Protein AF-A0A0A9DBC8-F1 (afdb_monomer)

Structure (mmCIF, N/CA/C/O backbone):
data_AF-A0A0A9DBC8-F1
#
_entry.id   AF-A0A0A9DBC8-F1
#
loop_
_atom_site.group_PDB
_atom_site.id
_atom_site.type_symbol
_atom_site.label_atom_id
_atom_site.label_alt_id
_atom_site.label_comp_id
_atom_site.label_asym_id
_atom_site.label_entity_id
_atom_site.label_seq_id
_atom_site.pdbx_PDB_ins_code
_atom_site.Cartn_x
_atom_site.Cartn_y
_atom_site.Cartn_z
_atom_site.occupancy
_atom_site.B_iso_or_equiv
_atom_site.auth_seq_id
_atom_site.auth_comp_id
_atom_site.auth_asym_id
_atom_site.auth_atom_id
_atom_site.pdbx_PDB_model_num
ATOM 1 N N . MET A 1 1 ? 19.140 -1.029 6.550 1.00 64.19 1 MET A N 1
ATOM 2 C CA . MET A 1 1 ? 18.968 0.110 7.485 1.00 64.19 1 MET A CA 1
ATOM 3 C C . MET A 1 1 ? 17.559 0.188 8.074 1.00 64.19 1 MET A C 1
ATOM 5 O O . MET A 1 1 ? 17.455 0.445 9.262 1.00 64.19 1 MET A O 1
ATOM 9 N N . PHE A 1 2 ? 16.483 -0.021 7.298 1.00 82.56 2 PHE A N 1
ATOM 10 C CA . PHE A 1 2 ? 15.115 -0.041 7.849 1.00 82.56 2 PHE A CA 1
ATOM 11 C C . PHE A 1 2 ? 14.720 -1.400 8.451 1.00 82.56 2 PHE A C 1
ATOM 13 O O . PHE A 1 2 ? 14.177 -1.426 9.543 1.00 82.56 2 PHE A O 1
ATOM 20 N N . GLU A 1 3 ? 15.081 -2.514 7.805 1.00 84.06 3 GLU A N 1
ATOM 21 C CA . GLU A 1 3 ? 14.852 -3.879 8.322 1.00 84.06 3 GLU A CA 1
ATOM 22 C C . GLU A 1 3 ? 15.372 -4.060 9.758 1.00 84.06 3 GLU A C 1
ATOM 24 O O . GLU A 1 3 ? 14.606 -4.412 10.648 1.00 84.06 3 GLU A O 1
ATOM 29 N N . SER A 1 4 ? 16.633 -3.702 10.022 1.00 86.31 4 SER A N 1
ATOM 30 C CA . SER A 1 4 ? 17.216 -3.760 11.371 1.00 86.31 4 SER A CA 1
ATOM 31 C C . SER A 1 4 ? 16.409 -2.951 12.392 1.00 86.31 4 SER A C 1
ATOM 33 O O . SER A 1 4 ? 16.127 -3.447 13.472 1.00 86.31 4 SER A O 1
ATOM 35 N N . LYS A 1 5 ? 15.928 -1.752 12.023 1.00 87.94 5 LYS A N 1
ATOM 36 C CA . LYS A 1 5 ? 15.090 -0.918 12.904 1.00 87.94 5 LYS A CA 1
ATOM 37 C C . LYS A 1 5 ? 13.735 -1.550 13.227 1.00 87.94 5 LYS A C 1
ATOM 39 O O . LYS A 1 5 ? 13.192 -1.267 14.287 1.00 87.94 5 LYS A O 1
ATOM 44 N N . ILE A 1 6 ? 13.176 -2.354 12.321 1.00 87.50 6 ILE A N 1
ATOM 45 C CA . ILE A 1 6 ? 11.908 -3.060 12.547 1.00 87.50 6 ILE A CA 1
ATOM 46 C C . ILE A 1 6 ? 12.115 -4.219 13.525 1.00 87.50 6 ILE A C 1
ATOM 48 O O . ILE A 1 6 ? 11.327 -4.368 14.456 1.00 87.50 6 ILE A O 1
ATOM 52 N N . HIS A 1 7 ? 13.197 -4.986 13.372 1.00 86.19 7 HIS A N 1
ATOM 53 C CA . HIS A 1 7 ? 13.514 -6.087 14.288 1.00 86.19 7 HIS A CA 1
ATOM 54 C C . HIS A 1 7 ? 13.995 -5.605 15.668 1.00 86.19 7 HIS A C 1
ATOM 56 O O . HIS A 1 7 ? 13.677 -6.226 16.678 1.00 86.19 7 HIS A O 1
ATOM 62 N N . GLU A 1 8 ? 14.711 -4.481 15.729 1.00 89.31 8 GLU A N 1
ATOM 63 C CA . GLU A 1 8 ? 15.186 -3.854 16.974 1.00 89.31 8 GLU A CA 1
ATOM 64 C C . GLU A 1 8 ? 14.121 -2.978 17.656 1.00 89.31 8 GLU A C 1
ATOM 66 O O . GLU A 1 8 ? 14.367 -2.416 18.725 1.00 89.31 8 GLU A O 1
ATOM 71 N N . LEU A 1 9 ? 12.933 -2.832 17.057 1.00 89.56 9 LEU A N 1
ATOM 72 C CA . LEU A 1 9 ? 11.872 -1.986 17.593 1.00 89.56 9 LEU A CA 1
ATOM 73 C C . LEU A 1 9 ? 11.479 -2.466 18.994 1.00 89.56 9 LEU A C 1
ATOM 75 O O . LEU A 1 9 ? 11.092 -3.619 19.171 1.00 89.56 9 LEU A O 1
ATOM 79 N N . SER A 1 10 ? 11.538 -1.594 20.001 1.00 90.62 10 SER A N 1
ATOM 80 C CA . SER A 1 10 ? 11.084 -1.955 21.347 1.00 90.62 10 SER A CA 1
ATOM 81 C C . SER A 1 10 ? 9.556 -2.054 21.398 1.00 90.62 10 SER A C 1
ATOM 83 O O . SER A 1 10 ? 8.851 -1.342 20.680 1.00 90.62 10 SER A O 1
ATOM 85 N N . ASP A 1 11 ? 9.010 -2.880 22.292 1.00 90.06 11 ASP A N 1
ATOM 86 C CA . ASP A 1 11 ? 7.549 -3.007 22.437 1.00 90.06 11 ASP A CA 1
ATOM 87 C C . ASP A 1 11 ? 6.906 -1.686 22.878 1.00 90.06 11 ASP A C 1
ATOM 89 O O . ASP A 1 11 ? 5.763 -1.383 22.531 1.00 90.06 11 ASP A O 1
ATOM 93 N N . LYS A 1 12 ? 7.664 -0.862 23.612 1.00 90.69 12 LYS A N 1
ATOM 94 C CA . LYS A 1 12 ? 7.260 0.488 24.011 1.00 90.69 12 LYS A CA 1
ATOM 95 C C . LYS A 1 12 ? 7.137 1.410 22.799 1.00 90.69 12 LYS A C 1
ATOM 97 O O . LYS A 1 12 ? 6.146 2.130 22.688 1.00 90.69 12 LYS A O 1
ATOM 102 N N . ASP A 1 13 ? 8.117 1.394 21.899 1.00 90.94 13 ASP A N 1
ATOM 103 C CA . ASP A 1 13 ? 8.094 2.218 20.688 1.00 90.94 13 ASP A CA 1
ATOM 104 C C . ASP A 1 13 ? 7.037 1.729 19.694 1.00 90.94 13 ASP A C 1
ATOM 106 O O . ASP A 1 13 ? 6.336 2.551 19.106 1.00 90.94 13 ASP A O 1
ATOM 110 N N . PHE A 1 14 ? 6.850 0.410 19.566 1.00 92.00 14 PHE A N 1
ATOM 111 C CA . PHE A 1 14 ? 5.764 -0.171 18.777 1.00 92.00 14 PHE A CA 1
ATOM 112 C C . PHE A 1 14 ? 4.398 0.307 19.281 1.00 92.00 14 PHE A C 1
ATOM 114 O O . PHE A 1 14 ? 3.638 0.905 18.522 1.00 92.00 14 PHE A O 1
ATOM 121 N N . LYS A 1 15 ? 4.119 0.150 20.583 1.00 92.19 15 LYS A N 1
ATOM 122 C CA . LYS A 1 15 ? 2.867 0.625 21.195 1.00 92.19 15 LYS A CA 1
ATOM 123 C C . LYS A 1 15 ? 2.683 2.135 21.049 1.00 92.19 15 LYS A C 1
ATOM 125 O O . LYS A 1 15 ? 1.562 2.587 20.830 1.00 92.19 15 LYS A O 1
ATOM 130 N N . ARG A 1 16 ? 3.762 2.925 21.130 1.00 93.81 16 ARG A N 1
ATOM 131 C CA . ARG A 1 16 ? 3.710 4.376 20.881 1.00 93.81 16 ARG A CA 1
ATOM 132 C C . ARG A 1 16 ? 3.293 4.683 19.441 1.00 93.81 16 ARG A C 1
ATOM 134 O O . ARG A 1 16 ? 2.437 5.539 19.244 1.00 93.81 16 ARG A O 1
ATOM 141 N N . ASN A 1 17 ? 3.865 3.990 18.458 1.00 93.12 17 ASN A N 1
ATOM 142 C CA . ASN A 1 17 ? 3.531 4.183 17.046 1.00 93.12 17 ASN A CA 1
ATOM 143 C C . ASN A 1 17 ? 2.087 3.754 16.744 1.00 93.12 17 ASN A C 1
ATOM 145 O O . ASN A 1 17 ? 1.364 4.496 16.085 1.00 93.12 17 ASN A O 1
ATOM 149 N N . VAL A 1 18 ? 1.644 2.611 17.280 1.00 93.75 18 VAL A N 1
ATOM 150 C CA . VAL A 1 18 ? 0.251 2.146 17.164 1.00 93.75 18 VAL A CA 1
ATOM 151 C C . VAL A 1 18 ? -0.710 3.160 17.782 1.00 93.75 18 VAL A C 1
ATOM 153 O O . VAL A 1 18 ? -1.684 3.542 17.140 1.00 93.75 18 VAL A O 1
ATOM 156 N N . LYS A 1 19 ? -0.410 3.667 18.985 1.00 93.62 19 LYS A N 1
ATOM 157 C CA . LYS A 1 19 ? -1.220 4.712 19.621 1.00 93.62 19 LYS A CA 1
ATOM 158 C C . LYS A 1 19 ? -1.291 5.976 18.762 1.00 93.62 19 LYS A C 1
ATOM 160 O O . LYS A 1 19 ? -2.381 6.475 18.526 1.00 93.62 19 LYS A O 1
ATOM 165 N N . SER A 1 20 ? -0.158 6.448 18.242 1.00 95.31 20 SER A N 1
ATOM 166 C CA . SER A 1 20 ? -0.127 7.623 17.362 1.00 95.31 20 SER A CA 1
ATOM 167 C C . SER A 1 20 ? -0.960 7.425 16.091 1.00 95.31 20 SER A C 1
ATOM 169 O O . SER A 1 20 ? -1.574 8.376 15.615 1.00 95.31 20 SER A O 1
ATOM 171 N N . LEU A 1 21 ? -0.989 6.208 15.537 1.00 94.75 21 LEU A N 1
ATOM 172 C CA . LEU A 1 21 ? -1.814 5.878 14.376 1.00 94.75 21 LEU A CA 1
ATOM 173 C C . LEU A 1 21 ? -3.308 5.844 14.729 1.00 94.75 21 LEU A C 1
ATOM 175 O O . LEU A 1 21 ? -4.122 6.340 13.956 1.00 94.75 21 LEU A O 1
ATOM 179 N N . ILE A 1 22 ? -3.665 5.292 15.892 1.00 94.31 22 ILE A N 1
ATOM 180 C CA . ILE A 1 22 ? -5.043 5.299 16.402 1.00 94.31 22 ILE A CA 1
ATOM 181 C C . ILE A 1 22 ? -5.524 6.736 16.618 1.00 94.31 22 ILE A C 1
ATOM 183 O O . ILE A 1 22 ? -6.597 7.088 16.138 1.00 94.31 22 ILE A O 1
ATOM 187 N N . ASP A 1 23 ? -4.722 7.569 17.285 1.00 94.69 23 ASP A N 1
ATOM 188 C CA . ASP A 1 23 ? -5.061 8.968 17.561 1.00 94.69 23 ASP A CA 1
ATOM 189 C C . ASP A 1 23 ? -5.270 9.749 16.249 1.00 94.69 23 ASP A C 1
ATOM 191 O O . ASP A 1 23 ? -6.223 10.514 16.135 1.00 94.69 23 ASP A O 1
ATOM 195 N N . SER A 1 24 ? -4.445 9.491 15.224 1.00 93.38 24 SER A N 1
ATOM 196 C CA . SER A 1 24 ? -4.607 10.087 13.890 1.00 93.38 24 SER A CA 1
ATOM 197 C C . SER A 1 24 ? -5.860 9.599 13.156 1.00 93.38 24 SER A C 1
ATOM 199 O O . SER A 1 24 ? -6.474 10.378 12.436 1.00 93.38 24 SER A O 1
ATOM 201 N N . LYS A 1 25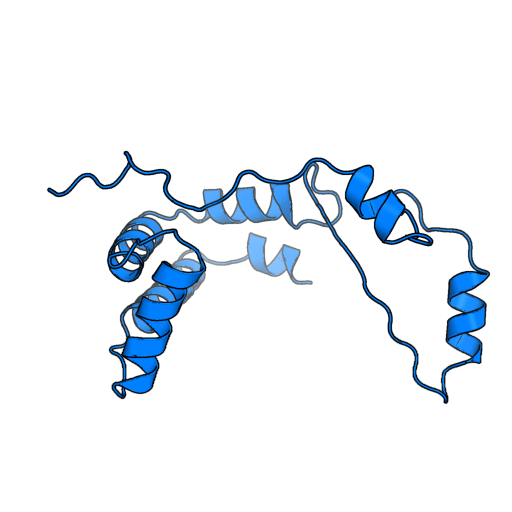 ? -6.251 8.328 13.313 1.00 92.31 25 LYS A N 1
ATOM 202 C CA . LYS A 1 25 ? -7.472 7.786 12.692 1.00 92.31 25 LYS A CA 1
ATOM 203 C C . LYS A 1 25 ? -8.750 8.282 13.363 1.00 92.31 25 LYS A C 1
ATOM 205 O O . LYS A 1 25 ? -9.753 8.441 12.682 1.00 92.31 25 LYS A O 1
ATOM 210 N N . LEU A 1 26 ? -8.716 8.506 14.677 1.00 92.94 26 LEU A N 1
ATOM 211 C CA . LEU A 1 26 ? -9.847 9.011 15.462 1.00 92.94 26 LEU A CA 1
ATOM 212 C C . LEU A 1 26 ? -9.986 10.540 15.420 1.00 92.94 26 LEU A C 1
ATOM 214 O O . LEU A 1 26 ? -10.902 11.086 16.041 1.00 92.94 26 LEU A O 1
ATOM 218 N N . GLU A 1 27 ? -9.085 11.243 14.730 1.00 92.94 27 GLU A N 1
ATOM 219 C CA . GLU A 1 27 ? -9.202 12.685 14.547 1.00 92.94 27 GLU A CA 1
ATOM 220 C C . GLU A 1 27 ? -10.507 13.003 13.805 1.00 92.94 27 GLU A C 1
ATOM 222 O O . GLU A 1 27 ? -10.777 12.491 12.719 1.00 92.94 27 GLU A O 1
ATOM 227 N N . LYS A 1 28 ? -11.346 13.844 14.419 1.00 91.56 28 LYS A N 1
ATOM 228 C CA . LYS A 1 28 ? -12.609 14.269 13.814 1.00 91.56 28 LYS A CA 1
ATOM 229 C C . LYS A 1 28 ? -12.337 15.136 12.589 1.00 91.56 28 LYS A C 1
ATOM 231 O O . LYS A 1 28 ? -11.415 15.952 12.602 1.00 91.56 28 LYS A O 1
ATOM 236 N N . PHE A 1 29 ? -13.202 15.020 11.586 1.00 91.50 29 PHE A N 1
ATOM 237 C CA . PHE A 1 29 ? -13.172 15.897 10.420 1.00 91.50 29 PHE A CA 1
ATOM 238 C C . PHE A 1 29 ? -13.261 17.362 10.850 1.00 91.50 29 PHE A C 1
ATOM 240 O O . PHE A 1 29 ? -14.105 17.738 11.669 1.00 91.50 29 PHE A O 1
ATOM 247 N N . LYS A 1 30 ? -12.378 18.198 10.303 1.00 92.12 30 LYS A N 1
ATOM 248 C CA . LYS A 1 30 ? -12.294 19.623 10.654 1.00 92.12 30 LYS A CA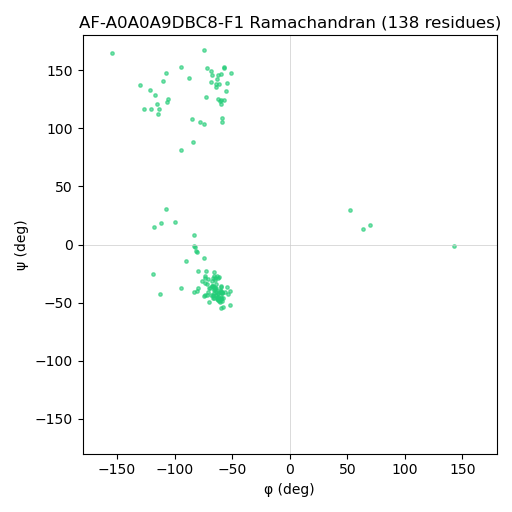 1
ATOM 249 C C . LYS A 1 30 ? -13.360 20.443 9.945 1.00 92.12 30 LYS A C 1
ATOM 251 O O . LYS A 1 30 ? -13.684 21.546 10.378 1.00 92.12 30 LYS A O 1
ATOM 256 N N . ASN A 1 31 ? -13.870 19.932 8.830 1.00 94.19 31 ASN A N 1
ATOM 257 C CA . ASN A 1 31 ? -14.843 20.598 7.981 1.00 94.19 31 ASN A CA 1
ATOM 258 C C . ASN A 1 31 ? -15.680 19.574 7.197 1.00 94.19 31 ASN A C 1
ATOM 260 O O . ASN A 1 31 ? -15.313 18.407 7.063 1.00 94.19 31 ASN A O 1
ATOM 264 N N . LEU A 1 32 ? -16.792 20.052 6.633 1.00 94.75 32 LEU A N 1
ATOM 265 C CA . LEU A 1 32 ? -17.715 19.235 5.843 1.00 94.75 32 LEU A CA 1
ATOM 266 C C . LEU A 1 32 ? -17.062 18.637 4.588 1.00 94.75 32 LEU A C 1
ATOM 268 O O . LEU A 1 32 ? -17.492 17.588 4.118 1.00 94.75 32 LEU A O 1
ATOM 272 N N . TRP A 1 33 ? -16.042 19.291 4.024 1.00 95.38 33 TRP A N 1
ATOM 273 C CA . TRP A 1 33 ? -15.358 18.793 2.830 1.00 95.38 33 TRP A CA 1
ATOM 274 C C . TRP A 1 33 ? -14.558 17.522 3.125 1.00 95.38 33 TRP A C 1
ATOM 276 O O . TRP A 1 33 ? -14.636 16.568 2.358 1.00 95.38 33 TRP A O 1
ATOM 286 N N . GLU A 1 34 ? -13.837 17.482 4.246 1.00 93.00 34 GLU A N 1
ATOM 287 C CA . GLU A 1 34 ? -13.115 16.291 4.709 1.00 93.00 34 GLU A CA 1
ATOM 288 C C . GLU A 1 34 ? -14.069 15.128 4.991 1.00 93.00 34 GLU A C 1
ATOM 290 O O . GLU A 1 34 ? -13.830 14.013 4.529 1.00 93.00 34 GLU A O 1
ATOM 295 N N . GLU A 1 35 ? -15.178 15.403 5.679 1.00 92.94 35 GLU A N 1
ATOM 296 C CA . GLU A 1 35 ? -16.218 14.410 5.959 1.00 92.94 35 GLU A CA 1
ATOM 297 C C . GLU A 1 35 ? -16.851 13.875 4.665 1.00 92.94 35 GLU A C 1
ATOM 299 O O . GLU A 1 35 ? -16.940 12.665 4.448 1.00 92.94 35 GLU A O 1
ATOM 304 N N . SER A 1 36 ? -17.228 14.778 3.756 1.00 94.88 36 SER A N 1
ATOM 305 C CA . SER A 1 36 ? -17.804 14.412 2.459 1.00 94.88 36 SER A CA 1
ATOM 306 C C . SER A 1 36 ? -16.816 13.602 1.624 1.00 94.88 36 SER A C 1
ATOM 308 O O . SER A 1 36 ? -17.205 12.612 1.015 1.00 94.88 36 SER A O 1
ATOM 310 N N . HIS A 1 37 ? -15.535 13.984 1.608 1.00 94.38 37 HIS A N 1
ATOM 311 C CA . HIS A 1 37 ? -14.496 13.265 0.877 1.00 94.38 37 HIS A CA 1
ATOM 312 C C . HIS A 1 37 ? -14.289 11.850 1.426 1.00 94.38 37 HIS A C 1
ATOM 314 O O . HIS A 1 37 ? -14.162 10.908 0.643 1.00 94.38 37 HIS A O 1
ATOM 320 N N . PHE A 1 38 ? -14.306 11.687 2.752 1.00 92.50 38 PHE A N 1
ATOM 321 C CA . PHE A 1 38 ? -14.192 10.382 3.395 1.00 92.50 38 PHE A CA 1
ATOM 322 C C . PHE A 1 38 ? -15.328 9.442 2.970 1.00 92.50 38 PHE A C 1
ATOM 324 O O . PHE A 1 38 ? -15.071 8.362 2.434 1.00 92.50 38 PHE A O 1
ATOM 331 N N . TYR A 1 39 ? -16.585 9.867 3.129 1.00 92.75 39 TYR A N 1
ATOM 332 C CA . TYR A 1 39 ? -17.730 9.029 2.764 1.00 92.75 39 TYR A CA 1
ATOM 333 C C . TYR A 1 39 ? -17.845 8.809 1.256 1.00 92.75 39 TYR A C 1
ATOM 335 O O . TYR A 1 39 ? -18.193 7.713 0.815 1.00 92.75 39 TYR A O 1
ATOM 343 N N . TRP A 1 40 ? -17.507 9.816 0.449 1.00 94.25 40 TRP A N 1
ATOM 344 C CA . TRP A 1 40 ? -17.493 9.664 -1.001 1.00 94.25 40 TRP A CA 1
ATOM 345 C C . TRP A 1 40 ? -16.444 8.649 -1.461 1.00 94.25 40 TRP A C 1
ATOM 347 O O . TRP A 1 40 ? -16.707 7.891 -2.391 1.00 94.25 40 TRP A O 1
ATOM 357 N N . GLY A 1 41 ? -15.300 8.562 -0.774 1.00 91.69 41 GLY A N 1
ATOM 358 C CA . GLY A 1 41 ? -14.295 7.527 -1.016 1.00 91.69 41 GLY A CA 1
ATOM 359 C C . GLY A 1 41 ? -14.842 6.107 -0.832 1.00 91.69 41 GLY A C 1
ATOM 360 O O . GLY A 1 41 ? -14.578 5.238 -1.662 1.00 91.69 41 GLY A O 1
ATOM 361 N N . GLU A 1 42 ? -15.663 5.871 0.196 1.00 90.12 42 GLU A N 1
ATOM 362 C CA . GLU A 1 42 ? -16.321 4.571 0.414 1.00 90.12 42 GLU A CA 1
ATOM 363 C C . GLU A 1 42 ? -17.354 4.233 -0.668 1.00 90.12 42 GLU A C 1
ATOM 365 O O . GLU A 1 42 ? -17.501 3.064 -1.042 1.00 90.12 42 GLU A O 1
ATOM 370 N N . ILE A 1 43 ? -18.063 5.248 -1.171 1.00 90.25 43 ILE A N 1
ATOM 371 C CA . ILE A 1 43 ? -19.051 5.110 -2.248 1.00 90.25 43 ILE A CA 1
ATOM 372 C C . ILE A 1 43 ? -18.352 4.800 -3.575 1.00 90.25 43 ILE A C 1
ATOM 374 O O . ILE A 1 43 ? -18.720 3.835 -4.246 1.00 90.25 43 ILE A O 1
ATOM 378 N N . ASP A 1 44 ? -17.323 5.570 -3.935 1.00 90.19 44 ASP A N 1
ATOM 379 C CA . ASP A 1 44 ? -16.569 5.403 -5.183 1.00 90.19 44 ASP A CA 1
ATOM 380 C C . ASP A 1 44 ? -15.829 4.055 -5.226 1.00 90.19 44 ASP A C 1
ATOM 382 O O . ASP A 1 44 ? -15.910 3.309 -6.209 1.00 90.19 44 ASP A O 1
ATOM 386 N N . ALA A 1 45 ? -15.200 3.670 -4.108 1.00 86.44 45 ALA A N 1
ATOM 387 C CA . ALA A 1 45 ? -14.591 2.351 -3.954 1.00 86.44 45 ALA A CA 1
ATOM 388 C C . ALA A 1 45 ? -15.633 1.213 -3.957 1.00 86.44 45 ALA A C 1
ATOM 390 O O . ALA A 1 45 ? -15.301 0.067 -4.277 1.00 86.44 45 ALA A O 1
ATOM 391 N N . GLY A 1 46 ? -16.889 1.519 -3.614 1.00 86.31 46 GLY A N 1
ATOM 392 C CA . GLY A 1 46 ? -17.998 0.574 -3.485 1.00 86.31 46 GLY A CA 1
ATOM 393 C C . GLY A 1 46 ? -17.869 -0.373 -2.293 1.00 86.31 46 GLY A C 1
ATOM 394 O O . GLY A 1 46 ? -18.528 -1.411 -2.263 1.00 86.31 46 GLY A O 1
ATOM 395 N N . THR A 1 47 ? -17.006 -0.055 -1.328 1.00 85.56 47 THR A N 1
ATOM 396 C CA . THR A 1 47 ? -16.859 -0.812 -0.079 1.00 85.56 47 THR A CA 1
ATOM 397 C C . THR A 1 47 ? -17.997 -0.522 0.889 1.00 85.56 47 THR A C 1
ATOM 399 O O . THR A 1 47 ? -18.378 -1.426 1.628 1.00 85.56 47 THR A O 1
ATOM 402 N N . LEU A 1 48 ? -18.550 0.700 0.853 1.00 88.06 48 LEU A N 1
ATOM 403 C CA . LEU A 1 48 ? -19.664 1.156 1.698 1.00 88.06 48 LEU A CA 1
ATOM 404 C C . LEU A 1 48 ? -19.427 0.923 3.204 1.00 88.06 48 LEU A C 1
ATOM 406 O O . LEU A 1 48 ? -20.376 0.721 3.959 1.00 88.06 48 LEU A O 1
ATOM 410 N N . LYS A 1 49 ? -18.162 0.935 3.648 1.00 87.69 49 LYS A N 1
ATOM 411 C CA . LYS A 1 49 ? -17.786 0.740 5.052 1.00 87.69 49 LYS A CA 1
ATOM 412 C C . LYS A 1 49 ? -17.642 2.088 5.738 1.00 87.69 49 LYS A C 1
ATOM 414 O O . LYS A 1 49 ? -16.543 2.622 5.866 1.00 87.69 49 LYS A O 1
ATOM 419 N N . PHE A 1 50 ? -18.765 2.656 6.154 1.00 89.25 50 PHE A N 1
ATOM 420 C CA . PHE A 1 50 ? -18.779 3.963 6.812 1.00 89.25 50 PHE A CA 1
ATOM 421 C C . PHE A 1 50 ? -18.236 3.912 8.250 1.00 89.25 50 PHE A C 1
ATOM 423 O O . PHE A 1 50 ? -17.703 4.902 8.738 1.00 89.25 50 PHE A O 1
ATOM 430 N N . ASP A 1 51 ? -18.263 2.737 8.880 1.00 90.19 51 ASP A N 1
ATOM 431 C CA . ASP A 1 51 ? -17.677 2.424 10.188 1.00 90.19 51 ASP A CA 1
ATOM 432 C C . ASP A 1 51 ? -16.173 2.079 10.116 1.00 90.19 51 ASP A C 1
ATOM 434 O O . ASP A 1 51 ? -15.577 1.642 11.103 1.00 90.19 51 ASP A O 1
ATOM 438 N N . ARG A 1 52 ? -15.525 2.260 8.951 1.00 89.19 52 ARG A N 1
ATOM 439 C CA . ARG A 1 52 ? -14.136 1.829 8.711 1.00 89.19 52 ARG A CA 1
ATOM 440 C C . ARG A 1 52 ? -13.164 2.318 9.779 1.00 89.19 52 ARG A C 1
ATOM 442 O O . ARG A 1 52 ? -12.279 1.562 10.166 1.00 89.19 52 ARG A O 1
ATOM 449 N N . VAL A 1 53 ? -13.307 3.558 10.248 1.00 91.19 53 VAL A N 1
ATOM 450 C CA . VAL A 1 53 ? -12.419 4.118 11.277 1.00 91.19 53 VAL A CA 1
ATOM 451 C C . VAL A 1 53 ? -12.493 3.297 12.564 1.00 91.19 53 VAL A C 1
ATOM 453 O O . VAL A 1 53 ? -11.455 2.913 13.101 1.00 91.19 53 VAL A O 1
ATOM 456 N N . GLU A 1 54 ? -13.698 2.984 13.034 1.00 91.38 54 GLU A N 1
ATOM 457 C CA . GLU A 1 54 ? -13.915 2.219 14.265 1.00 91.38 54 GLU A CA 1
ATOM 458 C C . GLU A 1 54 ? -13.421 0.779 14.112 1.00 91.38 54 GLU A C 1
ATOM 460 O O . GLU A 1 54 ? -12.653 0.293 14.947 1.00 91.38 54 GLU A O 1
ATOM 465 N N . SER A 1 55 ? -13.775 0.143 12.991 1.00 91.56 55 SER A N 1
ATOM 466 C CA . SER A 1 55 ? -13.338 -1.206 12.627 1.00 91.56 55 SER A CA 1
ATOM 467 C C . SER A 1 55 ? -11.806 -1.327 12.545 1.00 91.56 55 SER A C 1
ATOM 469 O O . SER A 1 55 ? -11.213 -2.252 13.103 1.00 91.56 55 SER A O 1
ATOM 471 N N . GLU A 1 56 ? -11.121 -0.384 11.890 1.00 92.81 56 GLU A N 1
ATOM 472 C CA . GLU A 1 56 ? -9.656 -0.391 11.789 1.00 92.81 56 GLU A CA 1
ATOM 473 C C . GLU A 1 56 ? -8.983 -0.092 13.134 1.00 92.81 56 GLU A C 1
ATOM 475 O O . GLU A 1 56 ? -7.966 -0.703 13.458 1.00 92.81 56 GLU A O 1
ATOM 480 N N . VAL A 1 57 ? -9.542 0.811 13.947 1.00 93.81 57 VAL A N 1
ATOM 481 C CA . VAL A 1 57 ? -9.018 1.111 15.288 1.00 93.81 57 VAL A CA 1
ATOM 482 C C . VAL A 1 57 ? -9.154 -0.088 16.224 1.00 93.81 57 VAL A C 1
ATOM 484 O O . VAL A 1 57 ? -8.232 -0.343 17.001 1.00 93.81 57 VAL A O 1
ATOM 487 N N . ALA A 1 58 ? -10.255 -0.840 16.150 1.00 93.75 58 ALA A N 1
ATOM 488 C CA . ALA A 1 58 ? -10.425 -2.073 16.915 1.00 93.75 58 ALA A CA 1
ATOM 489 C C . ALA A 1 58 ? -9.320 -3.089 16.580 1.00 93.75 58 ALA A C 1
ATOM 491 O O . ALA A 1 58 ? -8.628 -3.558 17.482 1.00 93.75 58 ALA A O 1
ATOM 492 N N . LEU A 1 59 ? -9.059 -3.322 15.288 1.00 93.50 59 LEU A N 1
ATOM 493 C CA . LEU A 1 59 ? -7.985 -4.215 14.837 1.00 93.50 59 LEU A CA 1
ATOM 494 C C . LEU A 1 59 ? -6.588 -3.711 15.232 1.00 93.50 59 LEU A C 1
ATOM 496 O O . LEU A 1 59 ? -5.736 -4.494 15.644 1.00 93.50 59 LEU A O 1
ATOM 500 N N . LEU A 1 60 ? -6.340 -2.399 15.158 1.00 92.75 60 LEU A N 1
ATOM 501 C CA . LEU A 1 60 ? -5.055 -1.814 15.559 1.00 92.75 60 LEU A CA 1
ATOM 502 C C . LEU A 1 60 ? -4.768 -1.970 17.057 1.00 92.75 60 LEU A C 1
ATOM 504 O O . LEU A 1 60 ? -3.601 -2.033 17.439 1.00 92.75 60 LEU A O 1
ATOM 508 N N . ARG A 1 61 ? -5.797 -2.032 17.910 1.00 91.31 61 ARG A N 1
ATOM 509 C CA . ARG A 1 61 ? -5.625 -2.262 19.356 1.00 91.31 61 ARG A CA 1
ATOM 510 C C . ARG A 1 61 ? -5.197 -3.692 19.676 1.00 91.31 61 ARG A C 1
ATOM 512 O O . ARG A 1 61 ? -4.507 -3.895 20.672 1.00 91.31 61 ARG A O 1
ATOM 519 N N . GLU A 1 62 ? -5.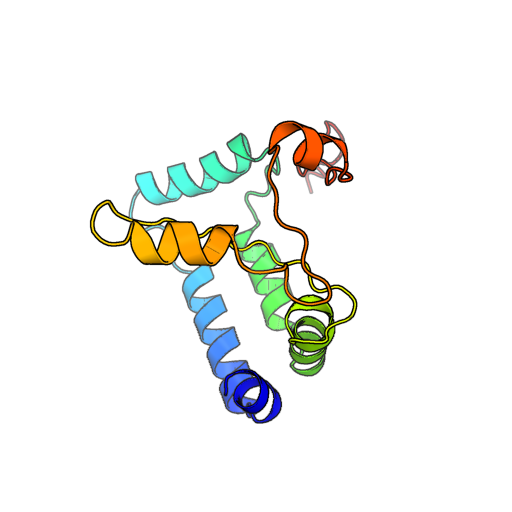597 -4.652 18.849 1.00 93.25 62 GLU A N 1
ATOM 520 C CA . GLU A 1 62 ? -5.269 -6.073 19.011 1.00 93.25 62 GLU A CA 1
ATOM 521 C C . GLU A 1 62 ? -3.970 -6.476 18.301 1.00 93.25 62 GLU A C 1
ATOM 523 O O . GLU A 1 62 ? -3.418 -7.537 18.596 1.00 93.25 62 GLU A O 1
ATOM 528 N N . LEU A 1 63 ? -3.462 -5.618 17.407 1.00 92.81 63 LEU A N 1
ATOM 529 C CA . LEU A 1 63 ? -2.278 -5.875 16.595 1.00 92.81 63 LEU A CA 1
ATOM 530 C C . LEU A 1 63 ? -1.045 -6.186 17.450 1.00 92.81 63 LEU A C 1
ATOM 532 O O . LEU A 1 63 ? -0.600 -5.375 18.273 1.00 92.81 63 LEU A O 1
ATOM 536 N N . LYS A 1 64 ? -0.432 -7.339 17.180 1.00 92.44 64 LYS A N 1
ATOM 537 C CA . LYS A 1 64 ? 0.800 -7.761 17.842 1.00 92.44 64 LYS A CA 1
ATOM 538 C C . LYS A 1 64 ? 2.030 -7.379 17.030 1.00 92.44 64 LYS A C 1
ATOM 540 O O . LYS A 1 64 ? 2.012 -7.278 15.802 1.00 92.44 64 LYS A O 1
ATOM 545 N N . LYS A 1 65 ? 3.142 -7.187 17.733 1.00 90.56 65 LYS A N 1
ATOM 546 C CA . LYS A 1 65 ? 4.424 -6.847 17.110 1.00 90.56 65 LYS A CA 1
ATOM 547 C C . LYS A 1 65 ? 4.938 -7.994 16.242 1.00 90.56 65 LYS A C 1
ATOM 549 O O . LYS A 1 65 ? 5.504 -7.751 15.182 1.00 90.56 65 LYS A O 1
ATOM 554 N N . GLU A 1 66 ? 4.723 -9.230 16.676 1.00 91.75 66 GLU A N 1
ATOM 555 C CA . GLU A 1 66 ? 5.131 -10.433 15.955 1.00 91.75 66 GLU A 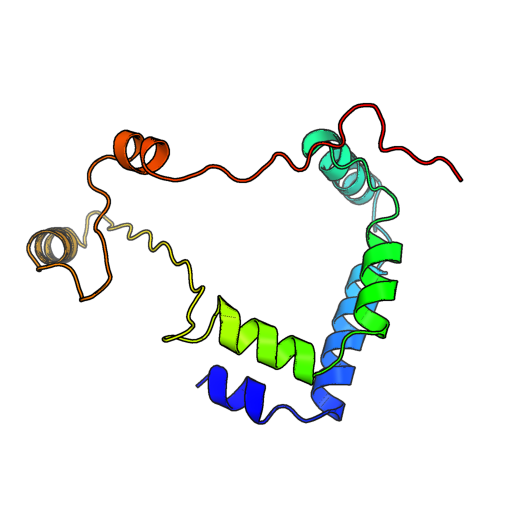CA 1
ATOM 556 C C . GLU A 1 66 ? 4.425 -10.519 14.596 1.00 91.75 66 GLU A C 1
ATOM 558 O O . GLU A 1 66 ? 5.079 -10.763 13.586 1.00 91.75 66 GLU A O 1
ATOM 563 N N . GLU A 1 67 ? 3.124 -10.216 14.549 1.00 92.12 67 GLU A N 1
ATOM 564 C CA . GLU A 1 67 ? 2.329 -10.181 13.311 1.00 92.12 67 GLU A CA 1
ATOM 565 C C . GLU A 1 67 ? 2.816 -9.082 12.359 1.00 92.12 67 GLU A C 1
ATOM 567 O O . GLU A 1 67 ? 2.877 -9.271 11.143 1.00 92.12 67 GLU A O 1
ATOM 572 N N . PHE A 1 68 ? 3.213 -7.931 12.908 1.00 91.56 68 PHE A N 1
ATOM 573 C CA . PHE A 1 68 ? 3.793 -6.840 12.131 1.00 91.56 68 PHE A CA 1
ATOM 574 C C . PHE A 1 68 ? 5.154 -7.215 11.518 1.00 91.56 68 PHE A C 1
ATOM 576 O O . PHE A 1 68 ? 5.407 -6.915 10.347 1.00 91.56 68 PHE A O 1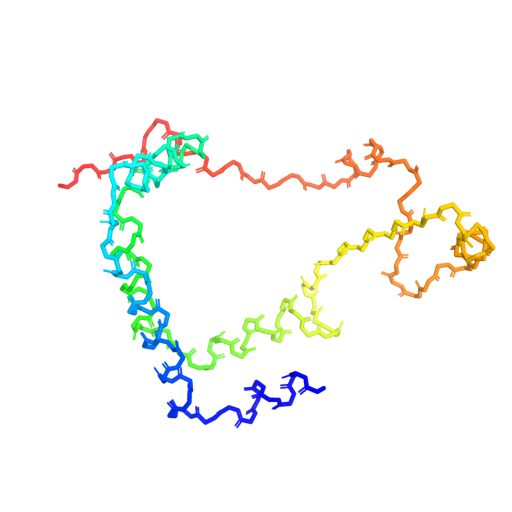
ATOM 583 N N . ILE A 1 69 ? 6.017 -7.898 12.277 1.00 91.69 69 ILE A N 1
ATOM 584 C CA . ILE A 1 69 ? 7.305 -8.397 11.773 1.00 91.69 69 ILE A CA 1
ATOM 585 C C . ILE A 1 69 ? 7.074 -9.484 10.718 1.00 91.69 69 ILE A C 1
ATOM 587 O O . ILE A 1 69 ? 7.672 -9.418 9.646 1.00 91.69 69 ILE A O 1
ATOM 591 N N . GLU A 1 70 ? 6.154 -10.424 10.956 1.00 92.75 70 GLU A N 1
ATOM 592 C CA . GLU A 1 70 ? 5.804 -11.460 9.977 1.00 92.75 70 GLU A CA 1
ATOM 593 C C 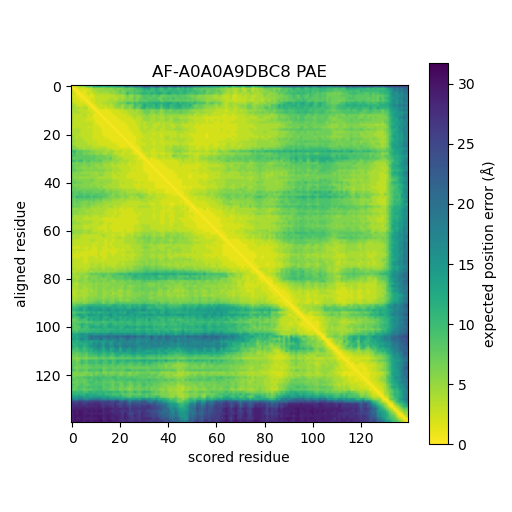. GLU A 1 70 ? 5.295 -10.843 8.666 1.00 92.75 70 GLU A C 1
ATOM 595 O O . GLU A 1 70 ? 5.684 -11.271 7.577 1.00 92.75 70 GLU A O 1
ATOM 600 N N . PHE A 1 71 ? 4.463 -9.801 8.747 1.00 92.56 71 PHE A N 1
ATOM 601 C CA . PHE A 1 71 ? 4.000 -9.068 7.571 1.00 92.56 71 PHE A CA 1
ATOM 602 C C . PHE A 1 71 ? 5.168 -8.450 6.786 1.00 92.56 71 PHE A C 1
ATOM 604 O O . PHE A 1 71 ? 5.231 -8.578 5.558 1.00 92.56 71 PHE A O 1
ATOM 611 N N . PHE A 1 72 ? 6.116 -7.816 7.482 1.00 91.69 72 PHE A N 1
ATOM 612 C CA . PHE A 1 72 ? 7.307 -7.242 6.857 1.00 91.69 72 PHE A CA 1
ATOM 613 C C . PHE A 1 72 ? 8.169 -8.319 6.177 1.00 91.69 72 PHE A C 1
ATOM 615 O O . PHE A 1 72 ? 8.533 -8.168 5.005 1.00 91.69 72 PHE A O 1
ATOM 622 N N . ASP A 1 73 ? 8.430 -9.427 6.870 1.00 91.75 73 ASP A N 1
ATOM 623 C CA . ASP A 1 73 ? 9.248 -10.535 6.373 1.00 91.75 73 ASP A CA 1
ATOM 624 C C . ASP A 1 73 ? 8.592 -11.285 5.206 1.00 91.75 73 ASP A C 1
ATOM 626 O O . ASP A 1 73 ? 9.288 -11.767 4.310 1.00 91.75 73 ASP A O 1
ATOM 630 N N . ARG A 1 74 ? 7.256 -11.362 5.169 1.00 93.56 74 ARG A N 1
ATOM 631 C CA . ARG A 1 74 ? 6.516 -12.057 4.105 1.00 93.56 74 ARG A CA 1
ATOM 632 C C . ARG A 1 74 ? 6.374 -11.236 2.825 1.00 93.56 74 ARG A C 1
ATOM 634 O O . ARG A 1 74 ? 6.429 -11.820 1.738 1.00 93.56 74 ARG A O 1
ATOM 641 N N . TYR A 1 75 ? 6.182 -9.919 2.930 1.00 92.00 75 TYR A N 1
ATOM 642 C CA . TYR A 1 75 ? 5.780 -9.092 1.784 1.00 92.00 75 TYR A CA 1
ATOM 643 C C . TYR A 1 75 ? 6.771 -7.991 1.387 1.00 92.00 75 TYR A C 1
ATOM 645 O O . TYR A 1 75 ? 6.759 -7.577 0.225 1.00 92.00 75 TYR A O 1
ATOM 653 N N . ILE A 1 76 ? 7.611 -7.499 2.305 1.00 90.31 76 ILE A N 1
ATOM 654 C CA . ILE A 1 76 ? 8.404 -6.273 2.089 1.00 90.31 76 ILE A CA 1
ATOM 655 C C . ILE A 1 76 ? 9.907 -6.553 2.001 1.00 90.31 76 ILE A C 1
ATOM 657 O O . ILE A 1 76 ? 10.576 -5.964 1.145 1.00 90.31 76 ILE A O 1
ATOM 661 N N . LYS A 1 77 ? 10.437 -7.427 2.869 1.00 90.19 77 LYS A N 1
ATOM 662 C CA . LYS A 1 77 ? 11.869 -7.763 2.950 1.00 90.19 77 LYS A CA 1
ATOM 663 C C . LYS A 1 77 ? 12.452 -8.134 1.585 1.00 90.19 77 LYS A C 1
ATOM 665 O O . LYS A 1 77 ? 11.760 -8.698 0.746 1.00 90.19 77 LYS A O 1
ATOM 670 N N . VAL A 1 78 ? 13.731 -7.819 1.347 1.00 86.06 78 VAL A N 1
ATOM 671 C CA . VAL A 1 78 ? 14.334 -7.895 0.002 1.00 86.06 78 VAL A CA 1
ATOM 672 C C . VAL A 1 78 ? 14.158 -9.266 -0.653 1.00 86.06 78 VAL A C 1
ATOM 674 O O . VAL A 1 78 ? 13.756 -9.327 -1.818 1.00 86.06 78 VAL A O 1
ATOM 677 N N . ASP A 1 79 ? 14.362 -10.321 0.133 1.00 85.06 79 ASP A N 1
ATOM 678 C CA . ASP A 1 79 ? 14.242 -11.726 -0.265 1.00 85.06 79 ASP A CA 1
ATOM 679 C C . ASP A 1 79 ? 12.909 -12.366 0.158 1.00 85.06 79 ASP A C 1
ATOM 681 O O . ASP A 1 79 ? 12.794 -13.589 0.236 1.00 85.06 79 ASP A O 1
ATOM 685 N N . ALA A 1 80 ? 11.892 -11.552 0.455 1.00 88.56 80 ALA A N 1
ATOM 686 C CA . ALA A 1 80 ? 10.607 -12.047 0.920 1.00 88.56 80 ALA A CA 1
ATOM 687 C C . ALA A 1 80 ? 9.900 -12.898 -0.154 1.00 88.56 80 ALA A C 1
ATOM 689 O O . ALA A 1 80 ? 9.856 -12.516 -1.330 1.00 88.56 80 ALA A O 1
ATOM 690 N N . PRO A 1 81 ? 9.282 -14.028 0.236 1.00 87.75 81 PRO A N 1
ATOM 691 C CA . PRO A 1 81 ? 8.744 -15.008 -0.705 1.00 87.75 81 PRO A CA 1
ATOM 692 C C . PRO A 1 81 ? 7.562 -14.477 -1.524 1.00 87.75 81 PRO A C 1
ATOM 694 O O . PRO A 1 81 ? 7.341 -14.923 -2.647 1.00 87.75 81 PRO A O 1
ATOM 697 N N . GLN A 1 82 ? 6.793 -13.530 -0.977 1.00 88.69 82 GLN A N 1
ATOM 698 C CA . GLN A 1 82 ? 5.606 -12.964 -1.626 1.00 88.69 82 GLN A CA 1
ATOM 699 C C . GLN A 1 82 ? 5.795 -11.497 -2.019 1.00 88.69 82 GLN A C 1
ATOM 701 O O . GLN A 1 82 ? 4.817 -10.791 -2.282 1.00 88.69 82 GLN A O 1
ATOM 706 N N . ARG A 1 83 ? 7.047 -11.030 -2.094 1.00 89.25 83 ARG A N 1
ATOM 707 C CA . ARG A 1 83 ? 7.353 -9.662 -2.503 1.00 89.25 83 ARG A CA 1
ATOM 708 C C . ARG A 1 83 ? 6.896 -9.407 -3.932 1.00 89.25 83 ARG A C 1
ATOM 710 O O . ARG A 1 83 ? 7.297 -10.091 -4.872 1.00 89.25 83 ARG A O 1
ATOM 717 N N . ARG A 1 84 ? 6.082 -8.368 -4.104 1.00 89.00 84 ARG A N 1
ATOM 718 C CA . ARG A 1 84 ? 5.662 -7.856 -5.413 1.00 89.00 84 ARG A CA 1
ATOM 719 C C . ARG A 1 84 ? 6.109 -6.405 -5.504 1.00 89.00 84 ARG A C 1
ATOM 721 O O . ARG A 1 84 ? 5.682 -5.577 -4.708 1.00 89.00 84 ARG A O 1
ATOM 728 N N . THR A 1 85 ? 6.995 -6.093 -6.445 1.00 90.25 85 THR A N 1
ATOM 729 C CA . THR A 1 85 ? 7.543 -4.741 -6.610 1.00 90.25 85 THR A CA 1
ATOM 730 C C . THR A 1 85 ? 7.424 -4.307 -8.060 1.00 90.25 85 THR A C 1
ATOM 732 O O . THR A 1 85 ? 7.689 -5.083 -8.974 1.00 90.25 85 THR A O 1
ATOM 735 N N . ILE A 1 86 ? 7.023 -3.055 -8.254 1.00 91.12 86 ILE A N 1
ATOM 736 C CA . ILE A 1 86 ? 7.050 -2.364 -9.537 1.00 91.12 86 ILE A CA 1
ATOM 737 C C . ILE A 1 86 ? 7.912 -1.114 -9.369 1.00 91.12 86 ILE A C 1
ATOM 739 O O . ILE A 1 86 ? 7.782 -0.399 -8.378 1.00 91.12 86 ILE A O 1
ATOM 743 N N . SER A 1 87 ? 8.821 -0.878 -10.309 1.00 90.56 87 SER A N 1
ATOM 744 C CA . SER A 1 87 ? 9.651 0.325 -10.347 1.00 90.56 87 SER A CA 1
ATOM 745 C C . SER A 1 87 ? 9.322 1.091 -11.618 1.00 90.56 87 SER A C 1
ATOM 747 O O . SER A 1 87 ? 9.302 0.509 -12.702 1.00 90.56 87 SER A O 1
ATOM 749 N N . VAL A 1 88 ? 9.035 2.384 -11.475 1.00 91.81 88 VAL A N 1
ATOM 750 C CA . VAL A 1 88 ? 8.784 3.295 -12.593 1.00 91.81 88 VAL A CA 1
ATOM 751 C C . VAL A 1 88 ? 9.919 4.304 -12.611 1.00 91.81 88 VAL A C 1
ATOM 753 O O . VAL A 1 88 ? 10.098 5.056 -11.656 1.00 91.81 88 VAL A O 1
ATOM 756 N N . GLN A 1 89 ? 10.700 4.294 -13.686 1.00 90.44 89 GLN A N 1
ATOM 757 C CA . GLN A 1 89 ? 11.820 5.209 -13.875 1.00 90.44 89 GLN A CA 1
ATOM 758 C C . GLN A 1 89 ? 11.429 6.251 -14.918 1.00 90.44 89 GLN A C 1
ATOM 760 O O . GLN A 1 89 ? 11.063 5.903 -16.040 1.00 90.44 89 GLN A O 1
ATOM 765 N N . VAL A 1 90 ? 11.489 7.525 -14.538 1.00 91.31 90 VAL A N 1
ATOM 766 C CA . VAL A 1 90 ? 11.171 8.657 -15.413 1.00 91.31 90 VAL A CA 1
ATOM 767 C C . VAL A 1 90 ? 12.441 9.470 -15.607 1.00 91.31 90 VAL A C 1
ATOM 769 O O . VAL A 1 90 ? 13.018 9.959 -14.639 1.00 91.31 90 VAL A O 1
ATOM 772 N N . PHE A 1 91 ? 12.876 9.610 -16.856 1.00 91.81 91 PHE A N 1
ATOM 773 C CA . PHE A 1 91 ? 14.086 10.346 -17.212 1.00 91.81 91 PHE A CA 1
ATOM 774 C C . PHE A 1 91 ? 13.706 11.684 -17.844 1.00 91.81 91 PHE A C 1
ATOM 776 O O . PHE A 1 91 ? 12.948 11.728 -18.812 1.00 91.81 91 PHE A O 1
ATOM 783 N N . GLY A 1 92 ? 14.227 12.779 -17.288 1.00 92.31 92 GLY A N 1
ATOM 784 C CA . GLY A 1 92 ? 14.086 14.111 -17.878 1.00 92.31 92 GLY A CA 1
ATOM 785 C C . GLY A 1 92 ? 14.988 14.298 -19.101 1.00 92.31 92 GLY A C 1
ATOM 786 O O . GLY A 1 92 ? 15.915 13.521 -19.325 1.00 92.31 92 GLY A O 1
ATOM 787 N N . CYS A 1 93 ? 14.764 15.369 -19.868 1.00 88.56 93 CYS A N 1
ATOM 788 C CA . CYS A 1 93 ? 15.489 15.641 -21.119 1.00 88.56 93 CYS A CA 1
ATOM 789 C C . CYS A 1 93 ? 17.021 15.654 -20.958 1.00 88.56 93 CYS A C 1
ATOM 791 O O . CYS A 1 93 ? 17.743 15.164 -21.827 1.00 88.56 93 CYS A O 1
ATOM 793 N N . ASN A 1 94 ? 17.516 16.157 -19.823 1.00 92.62 94 ASN A N 1
ATOM 794 C CA . ASN A 1 94 ? 18.949 16.239 -19.530 1.00 92.62 94 ASN A CA 1
ATOM 795 C C . ASN A 1 94 ? 19.580 14.882 -19.176 1.00 92.62 94 ASN A C 1
ATOM 797 O O . ASN A 1 94 ? 20.800 14.776 -19.170 1.00 92.62 94 ASN A O 1
ATOM 801 N N . HIS A 1 95 ? 18.767 13.849 -18.934 1.00 89.81 95 HIS A N 1
ATOM 802 C CA . HIS A 1 95 ? 19.206 12.508 -18.537 1.00 89.81 95 HIS A CA 1
ATOM 803 C C . HIS A 1 95 ? 19.052 11.472 -19.663 1.00 89.81 95 HIS A C 1
ATOM 805 O O . HIS A 1 95 ? 18.780 10.288 -19.443 1.00 89.81 95 HIS A O 1
ATOM 811 N N . SER A 1 96 ? 19.171 11.928 -20.915 1.00 87.69 96 SER A N 1
ATOM 812 C CA . SER A 1 96 ? 19.013 11.069 -22.094 1.00 87.69 96 SER A CA 1
ATOM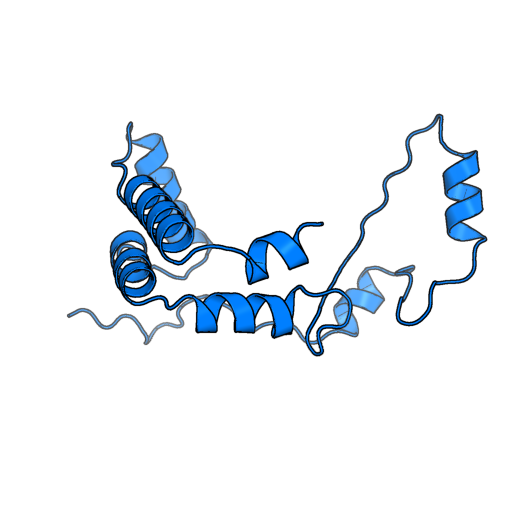 813 C C . SER A 1 96 ? 20.107 9.999 -22.211 1.00 87.69 96 SER A C 1
ATOM 815 O O . SER A 1 96 ? 19.867 8.933 -22.784 1.00 87.69 96 SER A O 1
ATOM 817 N N . ALA A 1 97 ? 21.296 10.253 -21.658 1.00 89.44 97 ALA A N 1
ATOM 818 C CA . ALA A 1 97 ? 22.396 9.295 -21.634 1.00 89.44 97 ALA A CA 1
ATOM 819 C C . ALA A 1 97 ? 22.112 8.148 -20.650 1.00 89.44 97 ALA A C 1
ATOM 821 O O . ALA A 1 97 ? 22.291 6.979 -20.990 1.00 89.44 97 ALA A O 1
ATOM 822 N N . GLU A 1 98 ? 21.597 8.473 -19.466 1.00 88.81 98 GLU A N 1
ATOM 823 C CA . GLU A 1 98 ? 21.207 7.525 -18.425 1.00 88.81 98 GLU A CA 1
ATOM 824 C C . GLU A 1 98 ? 20.026 6.669 -18.877 1.00 88.81 98 GLU A C 1
ATOM 826 O O . GLU A 1 98 ? 20.036 5.462 -18.658 1.00 88.81 98 GLU A O 1
ATOM 831 N N . PHE A 1 99 ? 19.062 7.254 -19.593 1.00 87.44 99 PHE A N 1
ATOM 832 C CA . PHE A 1 99 ? 17.964 6.507 -20.209 1.00 87.44 99 PHE A CA 1
ATOM 833 C C . PHE A 1 99 ? 18.466 5.466 -21.218 1.00 87.44 99 PHE A C 1
ATOM 835 O O . PHE A 1 99 ? 18.090 4.295 -21.156 1.00 87.44 99 PHE A O 1
ATOM 842 N N . LYS A 1 100 ? 19.355 5.873 -22.135 1.00 87.69 100 LYS A N 1
ATOM 843 C CA . LYS A 1 100 ? 19.949 4.956 -23.122 1.00 87.69 100 LYS A CA 1
ATOM 844 C C . LYS A 1 100 ? 20.722 3.830 -22.441 1.00 87.69 100 LYS A C 1
ATOM 846 O O . LYS A 1 100 ? 20.601 2.678 -22.851 1.00 87.69 100 LYS A O 1
ATOM 851 N N . LYS A 1 101 ? 21.467 4.152 -21.381 1.00 88.25 101 LYS A N 1
ATOM 852 C CA . LYS A 1 101 ? 22.184 3.168 -20.567 1.00 88.25 101 LYS A CA 1
ATOM 853 C C . LYS A 1 101 ? 21.218 2.196 -19.876 1.00 88.25 101 LYS A C 1
ATOM 855 O O . LYS A 1 101 ? 21.394 0.991 -20.001 1.00 88.25 101 LYS A O 1
ATOM 860 N N . ALA A 1 102 ? 20.158 2.703 -19.249 1.00 84.25 102 ALA A N 1
ATOM 861 C CA . ALA A 1 102 ? 19.158 1.895 -18.551 1.00 84.25 102 ALA A CA 1
ATOM 862 C C . ALA A 1 102 ? 18.384 0.937 -19.473 1.00 84.25 102 ALA A C 1
ATOM 864 O O . ALA A 1 102 ? 17.922 -0.103 -19.008 1.00 84.25 102 ALA A O 1
ATOM 865 N N . ILE A 1 103 ? 18.238 1.261 -20.764 1.00 84.69 103 ILE A N 1
ATOM 866 C CA . ILE A 1 103 ? 17.643 0.361 -21.769 1.00 84.69 103 ILE A CA 1
ATOM 867 C C . ILE A 1 103 ? 18.653 -0.672 -22.275 1.00 84.69 103 ILE A C 1
ATOM 869 O O . ILE A 1 103 ? 18.284 -1.821 -22.503 1.00 84.69 103 ILE A O 1
ATOM 873 N N . ALA A 1 104 ? 19.906 -0.263 -22.481 1.00 83.88 104 ALA A N 1
ATOM 874 C CA . ALA A 1 104 ? 20.951 -1.126 -23.025 1.00 83.88 104 ALA A CA 1
ATOM 875 C C . ALA A 1 104 ? 21.454 -2.174 -22.019 1.00 83.88 104 ALA A C 1
ATOM 877 O O . ALA A 1 104 ? 21.923 -3.237 -22.423 1.00 83.88 104 ALA A O 1
ATOM 878 N N . GLU A 1 105 ? 21.367 -1.889 -20.719 1.00 84.12 105 GLU A N 1
ATOM 879 C CA . GLU A 1 105 ? 21.760 -2.829 -19.673 1.00 84.12 105 GLU A CA 1
ATOM 880 C C . GLU A 1 105 ? 20.815 -4.039 -19.595 1.00 84.12 105 GLU A C 1
ATOM 882 O O . GLU A 1 105 ? 19.585 -3.925 -19.705 1.00 84.12 105 GLU A O 1
ATOM 887 N N . ALA A 1 106 ? 21.419 -5.213 -19.384 1.00 79.38 106 ALA A N 1
ATOM 888 C CA . ALA A 1 106 ? 20.697 -6.454 -19.144 1.00 79.38 106 ALA A CA 1
ATOM 889 C C . ALA A 1 106 ? 19.868 -6.356 -17.857 1.00 79.38 106 ALA A C 1
ATOM 891 O O . ALA A 1 106 ? 20.274 -5.716 -16.884 1.00 79.38 106 ALA A O 1
ATOM 892 N N . ASP A 1 107 ? 18.708 -7.011 -17.856 1.00 79.56 107 ASP A N 1
ATOM 893 C CA . ASP A 1 107 ? 17.817 -6.984 -16.704 1.00 79.56 107 ASP A CA 1
ATOM 894 C C . ASP A 1 107 ? 18.484 -7.646 -15.485 1.00 79.56 107 ASP A C 1
ATOM 896 O O . ASP A 1 107 ? 19.061 -8.734 -15.606 1.00 79.56 107 ASP A O 1
ATOM 900 N N . PRO A 1 108 ? 18.389 -7.032 -14.291 1.00 78.94 108 PRO A N 1
ATOM 901 C CA . PRO A 1 108 ? 18.848 -7.659 -13.063 1.00 78.94 108 PRO A CA 1
ATOM 902 C C . PRO A 1 108 ? 18.159 -9.014 -12.833 1.00 78.94 108 PRO A C 1
ATOM 904 O O . PRO A 1 108 ? 17.000 -9.202 -13.225 1.00 78.94 108 PRO A O 1
ATOM 907 N N . PRO A 1 109 ? 18.813 -9.955 -12.129 1.00 76.81 109 PRO A N 1
ATOM 908 C CA . PRO A 1 109 ? 18.215 -11.248 -11.819 1.00 76.81 109 PRO A CA 1
ATOM 909 C C . PRO A 1 109 ? 16.862 -11.078 -11.110 1.00 76.81 109 PRO A C 1
ATOM 911 O O . PRO A 1 109 ? 16.702 -10.216 -10.246 1.00 76.81 109 PRO A O 1
ATOM 914 N N . LYS A 1 110 ? 15.883 -11.914 -11.483 1.00 78.31 110 LYS A N 1
ATOM 915 C CA . LYS A 1 110 ? 14.488 -11.888 -10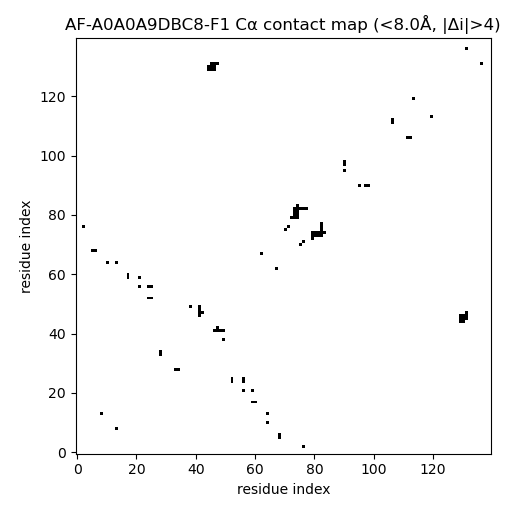.988 1.00 78.31 110 LYS A CA 1
ATOM 916 C C . LYS A 1 110 ? 13.690 -10.616 -11.331 1.00 78.31 110 LYS A C 1
ATOM 918 O O . LYS A 1 110 ? 12.608 -10.420 -10.781 1.00 78.31 110 LYS A O 1
ATOM 923 N N . THR A 1 111 ? 14.174 -9.781 -12.250 1.00 84.06 111 THR A N 1
ATOM 924 C CA . THR A 1 111 ? 13.447 -8.603 -12.747 1.00 84.06 111 THR A CA 1
ATOM 925 C C . THR A 1 111 ? 12.964 -8.847 -14.175 1.00 84.06 111 THR A C 1
ATOM 927 O O . THR A 1 111 ? 13.595 -9.568 -14.940 1.00 84.06 111 THR A O 1
ATOM 930 N N . CYS A 1 112 ? 11.816 -8.274 -14.531 1.00 83.88 112 CYS A N 1
ATOM 931 C CA . CYS A 1 112 ? 11.286 -8.298 -15.890 1.00 83.88 112 CYS A CA 1
ATOM 932 C C . CYS A 1 112 ? 10.986 -6.862 -16.308 1.00 83.88 112 CYS A C 1
ATOM 934 O O . CYS A 1 112 ? 10.145 -6.201 -15.689 1.00 83.88 112 CYS A O 1
ATOM 936 N N . ARG A 1 113 ? 11.683 -6.373 -17.337 1.00 88.88 113 ARG A N 1
ATOM 937 C CA . ARG A 1 113 ? 11.402 -5.060 -17.912 1.00 88.88 113 ARG A CA 1
ATOM 938 C C . ARG A 1 113 ? 10.099 -5.106 -18.705 1.00 88.88 113 ARG A C 1
ATOM 940 O O . ARG A 1 113 ? 9.913 -5.932 -19.595 1.00 88.88 113 ARG A O 1
ATOM 947 N N . ILE A 1 114 ? 9.192 -4.191 -18.382 1.00 90.56 114 ILE A N 1
ATOM 948 C CA . ILE A 1 114 ? 7.907 -4.063 -19.069 1.00 90.56 114 ILE A CA 1
ATOM 949 C C . ILE A 1 114 ? 8.114 -3.194 -20.310 1.00 90.56 114 ILE A C 1
ATOM 951 O O . ILE A 1 114 ? 8.305 -1.987 -20.192 1.00 90.56 114 ILE A O 1
ATOM 955 N N . THR A 1 115 ? 8.078 -3.809 -21.491 1.00 89.50 115 THR A N 1
ATOM 956 C CA . THR A 1 115 ? 8.150 -3.110 -22.787 1.00 89.50 115 THR A CA 1
ATOM 957 C C . THR A 1 115 ? 6.764 -2.827 -23.366 1.00 89.50 115 THR A C 1
ATOM 959 O O . THR A 1 115 ? 6.537 -1.752 -23.911 1.00 89.50 115 THR A O 1
ATOM 962 N N . ASP A 1 116 ? 5.821 -3.757 -23.192 1.00 92.31 116 ASP A N 1
ATOM 963 C CA . ASP A 1 116 ? 4.411 -3.593 -23.548 1.00 92.31 116 ASP A CA 1
ATOM 964 C C . ASP A 1 116 ? 3.526 -3.613 -22.294 1.00 92.31 116 ASP A C 1
ATOM 966 O O . ASP A 1 116 ? 3.346 -4.639 -21.629 1.00 92.31 116 ASP A O 1
ATOM 970 N N . ILE A 1 117 ? 2.936 -2.457 -21.989 1.00 92.75 117 ILE A N 1
ATOM 971 C CA . ILE A 1 117 ? 2.045 -2.271 -20.840 1.00 92.75 117 ILE A CA 1
ATOM 972 C C . ILE A 1 117 ? 0.781 -3.129 -20.986 1.00 92.75 117 ILE A C 1
ATOM 974 O O . ILE A 1 117 ? 0.284 -3.661 -19.990 1.00 92.75 117 ILE A O 1
ATOM 978 N N . PHE A 1 118 ? 0.241 -3.281 -22.198 1.00 93.50 118 PHE A N 1
ATOM 979 C CA . PHE A 1 118 ? -1.004 -4.020 -22.409 1.00 93.50 118 PHE A CA 1
ATOM 980 C C . PHE A 1 118 ? -0.781 -5.527 -22.292 1.00 93.50 118 PHE A C 1
ATOM 982 O O . PHE A 1 118 ? -1.544 -6.201 -21.593 1.00 93.50 118 PHE A O 1
ATOM 989 N N . GLY A 1 119 ? 0.287 -6.050 -22.893 1.00 92.69 119 GLY A N 1
ATOM 990 C CA . GLY A 1 119 ? 0.727 -7.433 -22.722 1.00 92.69 119 GLY A CA 1
ATOM 991 C C . GLY A 1 119 ? 1.035 -7.769 -21.262 1.00 92.69 119 GLY A C 1
ATOM 992 O O . GLY A 1 119 ? 0.596 -8.804 -20.753 1.00 92.69 119 GLY A O 1
ATOM 993 N N . PHE A 1 120 ? 1.687 -6.858 -20.531 1.00 91.94 120 PHE A N 1
ATOM 994 C CA . PHE A 1 120 ? 1.910 -7.043 -19.098 1.00 91.94 120 PHE A CA 1
ATOM 995 C C . PHE A 1 120 ? 0.594 -7.106 -18.313 1.00 91.94 120 PHE A C 1
ATOM 997 O O . PHE A 1 120 ? 0.404 -8.028 -17.525 1.00 91.94 120 PHE A O 1
ATOM 1004 N N . LYS A 1 121 ? -0.351 -6.190 -18.560 1.00 91.31 121 LYS A N 1
ATOM 1005 C CA . LYS A 1 121 ? -1.664 -6.205 -17.889 1.00 91.31 121 LYS A CA 1
ATOM 1006 C C . LYS A 1 121 ? -2.445 -7.496 -18.153 1.00 91.31 121 LYS A C 1
ATOM 1008 O O . LYS A 1 121 ? -3.062 -8.015 -17.232 1.00 91.31 121 LYS A O 1
ATOM 1013 N N . ARG A 1 122 ? -2.407 -8.027 -19.381 1.00 93.19 122 ARG A N 1
ATOM 1014 C CA . ARG A 1 122 ? -3.110 -9.270 -19.759 1.00 93.19 122 ARG A CA 1
ATOM 1015 C C . ARG A 1 122 ? -2.464 -10.536 -19.197 1.00 93.19 122 ARG A C 1
ATOM 1017 O O . ARG A 1 122 ? -3.163 -11.514 -18.972 1.00 93.19 122 ARG A O 1
ATOM 1024 N N . SER A 1 123 ? -1.149 -10.534 -18.982 1.00 91.38 123 SER A N 1
ATOM 1025 C CA . SER A 1 123 ? -0.414 -11.714 -18.494 1.00 91.38 123 SER A CA 1
ATOM 1026 C C . SER A 1 123 ? -0.485 -11.913 -16.977 1.00 91.38 123 SER A C 1
ATOM 1028 O O . SER A 1 123 ? 0.012 -12.917 -16.466 1.00 91.38 123 SER A O 1
ATOM 1030 N N . ARG A 1 124 ? -1.082 -10.975 -16.231 1.00 89.50 124 ARG A N 1
ATOM 1031 C CA . ARG A 1 124 ? -1.168 -11.027 -14.768 1.00 89.50 124 ARG A CA 1
ATOM 1032 C C . ARG A 1 124 ? -2.606 -11.283 -14.312 1.00 89.50 124 ARG A C 1
ATOM 1034 O O . ARG A 1 124 ? -3.529 -10.700 -14.875 1.00 89.50 124 ARG A O 1
ATOM 1041 N N . PRO A 1 125 ? -2.811 -12.110 -13.270 1.00 91.94 125 PRO A N 1
ATOM 1042 C CA . PRO A 1 125 ? -4.127 -12.250 -12.666 1.00 91.94 125 PRO A CA 1
ATOM 1043 C C . PRO A 1 125 ? -4.564 -10.913 -12.057 1.00 91.94 125 PRO A C 1
ATOM 1045 O O . PRO A 1 125 ? -3.753 -10.182 -11.481 1.00 91.94 125 PRO A O 1
ATOM 1048 N N . LEU A 1 126 ? -5.854 -10.607 -12.175 1.00 88.88 126 LEU A N 1
ATOM 1049 C CA . LEU A 1 126 ? -6.458 -9.428 -11.564 1.00 88.88 126 LEU A CA 1
ATOM 1050 C C . LEU A 1 126 ? -6.914 -9.760 -10.141 1.00 88.88 126 LEU A C 1
ATOM 1052 O O . LEU A 1 126 ? -7.394 -10.862 -9.877 1.00 88.88 126 LEU A O 1
ATOM 1056 N N . TYR A 1 127 ? -6.774 -8.801 -9.226 1.00 86.75 127 TYR A N 1
ATOM 1057 C CA . TYR A 1 127 ? -7.381 -8.925 -7.904 1.00 86.75 127 TYR A CA 1
ATOM 1058 C C . TYR A 1 127 ? -8.905 -8.852 -8.011 1.00 86.75 127 TYR A C 1
ATOM 1060 O O . TYR A 1 127 ? -9.451 -8.177 -8.887 1.00 86.75 127 TYR A O 1
ATOM 1068 N N . SER A 1 128 ? -9.590 -9.538 -7.097 1.00 85.00 128 SER A N 1
ATOM 1069 C CA . SER A 1 128 ? -11.039 -9.439 -6.958 1.00 85.00 128 SER A CA 1
ATOM 1070 C C . SER A 1 128 ? -11.456 -8.003 -6.645 1.00 85.00 128 SER A C 1
ATOM 1072 O O . SER A 1 128 ? -10.754 -7.283 -5.933 1.00 85.00 128 SER A O 1
ATOM 1074 N N . SER A 1 129 ? -12.624 -7.601 -7.145 1.00 81.12 129 SER A N 1
ATOM 1075 C CA . SER A 1 129 ? -13.194 -6.301 -6.804 1.00 81.12 129 SER A CA 1
ATOM 1076 C C . SER A 1 129 ? -13.468 -6.213 -5.302 1.00 81.12 129 SER A C 1
ATOM 1078 O O . SER A 1 129 ? -13.970 -7.162 -4.704 1.00 81.12 129 SER A O 1
ATOM 1080 N N . LEU A 1 130 ? -13.152 -5.059 -4.712 1.00 74.00 130 LEU A N 1
ATOM 1081 C CA . LEU A 1 130 ? -13.515 -4.731 -3.333 1.00 74.00 130 LEU A CA 1
ATOM 1082 C C . LEU A 1 130 ? -14.965 -4.249 -3.208 1.00 74.00 130 LEU A C 1
ATOM 1084 O O . LEU A 1 130 ? -15.434 -4.056 -2.088 1.00 74.00 130 LEU A O 1
ATOM 1088 N N . LYS A 1 131 ? -15.668 -4.059 -4.335 1.00 75.00 131 LYS A N 1
ATOM 1089 C CA . LYS A 1 131 ? -17.067 -3.644 -4.334 1.00 75.00 131 LYS A CA 1
ATOM 1090 C C . LYS A 1 131 ? -17.887 -4.685 -3.584 1.00 75.00 131 LYS A C 1
ATOM 1092 O O . LYS A 1 131 ? -17.901 -5.858 -3.965 1.00 75.00 131 LYS A O 1
ATOM 1097 N N . GLY A 1 132 ? -18.562 -4.256 -2.523 1.00 59.81 132 GLY A N 1
ATOM 1098 C CA . GLY A 1 132 ? -19.569 -5.064 -1.862 1.00 59.81 132 GLY A CA 1
ATOM 1099 C C . GLY A 1 132 ? -20.635 -5.403 -2.895 1.00 59.81 132 GLY A C 1
ATOM 1100 O O . GLY A 1 132 ? -21.357 -4.525 -3.360 1.00 59.81 132 GLY A O 1
ATOM 1101 N N . GLY A 1 133 ? -20.704 -6.664 -3.319 1.00 47.88 133 GLY A N 1
ATOM 1102 C CA . GLY A 1 133 ? -21.846 -7.123 -4.100 1.00 47.88 133 GLY A CA 1
ATOM 1103 C C . GLY A 1 133 ? -23.140 -6.880 -3.307 1.00 47.88 133 GLY A C 1
ATOM 1104 O O . GLY A 1 133 ? -23.098 -6.872 -2.070 1.00 47.88 133 GLY A O 1
ATOM 1105 N N . PRO A 1 134 ? -24.289 -6.691 -3.977 1.00 44.16 134 PRO A N 1
ATOM 1106 C CA . PRO A 1 134 ? -25.576 -6.616 -3.294 1.00 44.16 134 PRO A CA 1
ATOM 1107 C C . PRO A 1 134 ? -25.782 -7.931 -2.525 1.00 44.16 134 PRO A C 1
ATOM 1109 O O . PRO A 1 134 ? -25.976 -8.979 -3.133 1.00 44.16 134 PRO A O 1
ATOM 1112 N N . GLY A 1 135 ? -25.632 -7.898 -1.198 1.00 47.53 135 GLY A N 1
ATOM 1113 C CA . GLY A 1 135 ? -25.709 -9.094 -0.346 1.00 47.53 135 GLY A CA 1
ATOM 1114 C C . GLY A 1 135 ? -24.743 -9.164 0.843 1.00 47.53 135 GLY A C 1
ATOM 1115 O O . GLY A 1 135 ? -24.797 -10.136 1.587 1.00 47.53 135 GLY A O 1
ATOM 1116 N N . ARG A 1 136 ? -23.864 -8.172 1.056 1.00 45.34 136 ARG A N 1
ATOM 1117 C CA . ARG A 1 136 ? -22.988 -8.097 2.251 1.00 45.34 136 ARG A CA 1
ATOM 1118 C C . ARG A 1 136 ? -23.213 -6.876 3.148 1.00 45.34 136 ARG A C 1
ATOM 1120 O O . ARG A 1 136 ? -22.383 -6.596 4.004 1.00 45.34 136 ARG A O 1
ATOM 1127 N N . ILE A 1 137 ? -24.330 -6.173 2.974 1.00 41.50 137 ILE A N 1
ATOM 1128 C CA . ILE A 1 137 ? -24.786 -5.186 3.956 1.00 41.50 137 ILE A CA 1
ATOM 1129 C C . ILE A 1 137 ? -25.555 -5.969 5.023 1.00 41.50 137 ILE A C 1
ATOM 1131 O O . ILE A 1 137 ? -26.754 -6.196 4.883 1.00 41.50 137 ILE A O 1
ATOM 1135 N N . THR A 1 138 ? -24.861 -6.462 6.046 1.00 40.44 138 THR A N 1
ATOM 1136 C CA . THR A 1 138 ? -25.524 -6.790 7.311 1.00 40.44 138 THR A CA 1
ATOM 1137 C C . THR A 1 138 ? -25.805 -5.457 7.987 1.00 40.44 138 THR A C 1
ATOM 1139 O O . THR A 1 138 ? -24.880 -4.784 8.433 1.00 40.44 138 THR A O 1
ATOM 1142 N N . MET A 1 139 ? -27.064 -5.023 7.941 1.00 36.44 139 MET A N 1
ATOM 1143 C CA . MET A 1 139 ? -27.545 -4.018 8.878 1.00 36.44 139 MET A CA 1
ATOM 1144 C C . MET A 1 139 ? -27.802 -4.754 10.188 1.00 36.44 139 MET A C 1
ATOM 1146 O O . MET A 1 139 ? -28.750 -5.537 10.253 1.00 36.44 139 MET A O 1
ATOM 1150 N N . ASP A 1 140 ? -26.916 -4.548 11.155 1.00 39.25 140 ASP A N 1
ATOM 1151 C CA . ASP A 1 140 ? -27.218 -4.767 12.569 1.00 39.25 140 ASP A CA 1
ATOM 1152 C C . ASP A 1 140 ? -27.803 -3.472 13.152 1.00 39.25 140 ASP A C 1
ATOM 1154 O O . ASP A 1 140 ? -27.314 -2.379 12.768 1.00 39.25 140 ASP A O 1
#

Organism: Arundo donax (NCBI:txid35708)

Secondary structure (DSSP, 8-state):
-HHHHHHT--HHHHHHHHHHHHHHHSPPPSSHHHHHHHHHHHHHHT---TTHHHHHHHHHHH--HHHHHHHHHHHTSTT-TT----------GGGHHHHHHHHHSPPPTT----S-HHHHHHHSPPPPP-S--TT-----

Radius of gyration: 21.15 Å; Cα contacts (8 Å, |Δi|>4): 54; chains: 1; bounding box: 50×36×48 Å

Nearest PDB structures (foldseek):
  7rzh-assembly1_B  TM=9.368E-01  e=3.510E-05  Homo sapiens
  4pfc-assembly1_B  TM=8.846E-01  e=7.195E-05  Homo sapiens
  7rze-assembly1_B  TM=9.246E-01  e=1.233E-04  Homo sapiens
  5wob-assembly1_B  TM=8.025E-01  e=3.510E-05  Homo sapiens
  6b7y-assembly1_A  TM=8.768E-01  e=1.389E-04  Homo sapiens

Solvent-accessible surface area (backbone atoms only — not comparable to full-atom values): 8920 Å² total; per-residue (Å²): 120,64,66,60,51,64,75,67,50,46,71,68,59,50,52,49,52,48,49,54,50,43,56,61,61,67,54,73,68,92,45,70,67,56,48,50,51,54,56,47,49,26,56,76,58,33,52,67,55,86,60,44,60,60,58,50,43,57,51,56,73,69,60,50,68,67,60,53,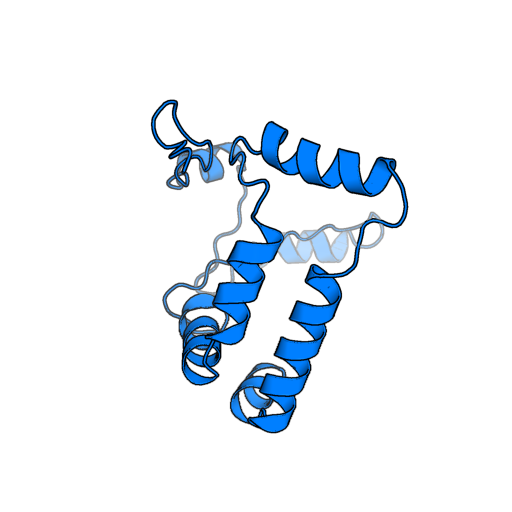50,51,50,40,51,40,43,64,39,94,85,20,88,63,48,80,87,85,86,87,87,85,72,56,85,92,36,55,66,58,49,54,47,66,67,70,50,78,75,57,89,100,56,79,85,82,85,48,69,65,63,52,61,70,75,45,88,78,80,78,78,69,45,58,58,98,85,70,80,79,84,126

pLDDT: mean 86.69, std 12.03, range [36.44, 95.38]

Mean predicted aligned error: 7.82 Å

Foldseek 3Di:
DVLVCLVVPDPVNVVVVLVVVLVVLPDDDPDPVSVCVVQVVCVVLQLNPPCVSVVVNVVSVVDDSVVVNVCCQQEPDPPHPNHDDDDDDDDDPVCVVVVVVVVPDDDDPPDDDPPDPVVVVVVDDDDDRSNDDVPPPPDD

Sequence (140 aa):
MFESKIHELSDKDFKRNVKSLIDSKLEKFKNLWEESHFYWGEIDAGTLKFDRVESEVALLRELKKEEFIEFFDRYIKVDAPQRRTISVQVFGCNHSAEFKKAIAEADPPKTCRITDIFGFKRSRPLYSSLKGGPGRITMD

InterPro domains:
  IPR011249 Metalloenzyme, LuxS/M16 peptidase-like [SSF63411] (2-127)
  IPR050626 Peptidase M16 [PTHR43690] (2-125)